Protein AF-A0A2E7C918-F1 (afdb_monomer_lite)

Secondary structure (DSSP, 8-state):
--------HHHHHHHHHHHHHHHHTT---HHHHHHHHHHHHHHHHHHHHHHHHHHHHHHHHHHTS---S--------HHHHTTS--HHHHHHTSPPS-TTTT--HHHHHHHHHHHHTT-HHHHHHHHHHHHT-SSHHHHHHHHHHH----S-HHHHHHHHHHHHTTGGGG-

pLDDT: mean 78.35, std 18.04, range [33.47, 94.69]

Structure (mmCIF, N/CA/C/O backbone):
data_AF-A0A2E7C918-F1
#
_entry.id   AF-A0A2E7C918-F1
#
loop_
_atom_site.group_PDB
_atom_site.id
_atom_site.type_symbol
_atom_site.label_atom_id
_atom_site.label_alt_id
_atom_site.label_comp_id
_atom_site.label_asym_id
_atom_site.label_entity_id
_atom_site.label_seq_id
_atom_site.pdbx_PDB_ins_code
_atom_site.Cartn_x
_atom_site.Cartn_y
_atom_site.Cartn_z
_atom_site.occupancy
_atom_site.B_iso_or_equiv
_atom_site.auth_seq_id
_atom_site.auth_comp_id
_atom_site.auth_asym_id
_atom_site.auth_atom_id
_atom_site.pdbx_PDB_model_num
ATOM 1 N N . MET A 1 1 ? 0.784 11.000 36.302 1.00 36.00 1 MET A N 1
ATOM 2 C CA . MET A 1 1 ? -0.510 10.579 35.732 1.00 36.00 1 MET A CA 1
ATOM 3 C C . MET A 1 1 ? -0.350 9.135 35.315 1.00 36.00 1 MET A C 1
ATOM 5 O O . MET A 1 1 ? 0.735 8.778 34.879 1.00 36.00 1 MET A O 1
ATOM 9 N N . ASP A 1 2 ? -1.361 8.337 35.625 1.00 42.47 2 ASP A N 1
ATOM 10 C CA . ASP A 1 2 ? -1.343 6.886 35.792 1.00 42.47 2 ASP A CA 1
ATOM 11 C C . ASP A 1 2 ? -0.588 6.064 34.744 1.00 42.47 2 ASP A C 1
ATOM 13 O O . ASP A 1 2 ? -0.836 6.172 33.550 1.00 42.47 2 ASP A O 1
ATOM 17 N N . GLY A 1 3 ? 0.269 5.188 35.277 1.00 42.97 3 GLY A N 1
ATOM 18 C CA . GLY A 1 3 ? 0.391 3.780 34.914 1.00 42.97 3 GLY A CA 1
ATOM 19 C C . GLY A 1 3 ? 0.343 3.440 33.435 1.00 42.97 3 GLY A C 1
ATOM 20 O O . GLY A 1 3 ? -0.736 3.267 32.875 1.00 42.97 3 GLY A O 1
ATOM 21 N N . ASP A 1 4 ? 1.533 3.199 32.895 1.00 51.78 4 ASP A N 1
ATOM 22 C CA . ASP A 1 4 ? 1.820 2.370 31.729 1.00 51.78 4 ASP A CA 1
ATOM 23 C C . ASP A 1 4 ? 1.178 0.975 31.904 1.00 51.78 4 ASP A C 1
ATOM 25 O O . ASP A 1 4 ? 1.796 -0.010 32.312 1.00 51.78 4 ASP A O 1
ATOM 29 N N . LYS A 1 5 ? -0.147 0.914 31.750 1.00 63.41 5 LYS A N 1
ATOM 30 C CA . LYS A 1 5 ? -0.918 -0.322 31.771 1.00 63.41 5 LYS A CA 1
ATOM 31 C C . LYS A 1 5 ? -0.727 -0.937 30.405 1.00 63.41 5 LYS A C 1
ATOM 33 O O . LYS A 1 5 ? -1.445 -0.601 29.470 1.00 63.41 5 LYS A O 1
ATOM 38 N N . HIS A 1 6 ? 0.233 -1.847 30.322 1.00 71.94 6 HIS A N 1
ATOM 39 C CA . HIS A 1 6 ? 0.400 -2.734 29.184 1.00 71.94 6 HIS A CA 1
ATOM 40 C C . HIS A 1 6 ? -0.951 -3.389 28.835 1.00 71.94 6 HIS A C 1
ATOM 42 O O . HIS A 1 6 ? -1.401 -4.320 29.506 1.00 71.94 6 HIS A O 1
ATOM 48 N N . ILE A 1 7 ? -1.621 -2.879 27.799 1.00 79.69 7 ILE A N 1
ATOM 49 C CA . ILE A 1 7 ? -2.862 -3.450 27.260 1.00 79.69 7 ILE A CA 1
ATOM 50 C C . ILE A 1 7 ? -2.491 -4.789 26.619 1.00 79.69 7 ILE A C 1
ATOM 52 O O . ILE A 1 7 ? -1.492 -4.865 25.902 1.00 79.69 7 ILE A O 1
ATOM 56 N N . SER A 1 8 ? -3.231 -5.866 26.888 1.00 88.44 8 SER A N 1
ATOM 57 C CA . SER A 1 8 ? -2.963 -7.155 26.239 1.00 88.44 8 SER A CA 1
ATOM 58 C C . SER A 1 8 ? -3.331 -7.105 24.748 1.00 88.44 8 SER A C 1
ATOM 60 O O . SER A 1 8 ? -4.118 -6.261 24.327 1.00 88.44 8 SER A O 1
ATOM 62 N N . LEU A 1 9 ? -2.775 -7.997 23.918 1.00 85.19 9 LEU A N 1
ATOM 63 C CA . LEU A 1 9 ? -3.139 -8.043 22.492 1.00 85.19 9 LEU A CA 1
ATOM 64 C C . LEU A 1 9 ? -4.641 -8.320 22.302 1.00 85.19 9 LEU A C 1
ATOM 66 O O . LEU A 1 9 ? -5.272 -7.715 21.441 1.00 85.19 9 LEU A O 1
ATOM 70 N N . THR A 1 10 ? -5.212 -9.186 23.142 1.00 89.50 10 THR A N 1
ATOM 71 C CA . THR A 1 10 ? -6.644 -9.502 23.145 1.00 89.50 10 THR A CA 1
ATOM 72 C C . THR A 1 10 ? -7.486 -8.268 23.449 1.00 89.50 10 THR A C 1
ATOM 74 O O . THR A 1 10 ? -8.384 -7.948 22.675 1.00 89.50 10 THR A O 1
ATOM 77 N N . ASP A 1 11 ? -7.148 -7.531 24.512 1.00 89.56 11 ASP A N 1
ATOM 78 C CA . ASP A 1 11 ? -7.879 -6.314 24.888 1.00 89.56 11 ASP A CA 1
ATOM 79 C C . ASP A 1 11 ? -7.754 -5.231 23.811 1.00 89.56 11 ASP A C 1
ATOM 81 O O . ASP A 1 11 ? -8.692 -4.479 23.559 1.00 89.56 11 ASP A O 1
ATOM 85 N N . LEU A 1 12 ? -6.589 -5.137 23.166 1.00 91.12 12 LEU A N 1
ATOM 86 C CA . LEU A 1 12 ? -6.349 -4.177 22.097 1.00 91.12 12 LEU A CA 1
ATOM 87 C C . LEU A 1 12 ? -7.236 -4.469 20.878 1.00 91.12 12 LEU A C 1
ATOM 89 O O . LEU A 1 12 ? -7.854 -3.556 20.331 1.00 91.12 12 LEU A O 1
ATOM 93 N N . ILE A 1 13 ? -7.328 -5.741 20.478 1.00 92.06 13 ILE A N 1
ATOM 94 C CA . ILE A 1 13 ? -8.196 -6.184 19.380 1.00 92.06 13 ILE A CA 1
ATOM 95 C C . ILE A 1 13 ? -9.668 -5.966 19.738 1.00 92.06 13 ILE A C 1
ATOM 97 O O . ILE A 1 13 ? -10.431 -5.490 18.901 1.00 92.06 13 ILE A O 1
ATOM 101 N N . GLU A 1 14 ? -10.071 -6.277 20.971 1.00 93.88 14 GLU A N 1
ATOM 102 C CA . GLU A 1 14 ? -11.447 -6.080 21.431 1.00 93.88 14 GLU A CA 1
ATOM 103 C C . GLU A 1 14 ? -11.845 -4.599 21.403 1.00 93.88 14 GLU A C 1
ATOM 105 O O . GLU A 1 14 ? -12.907 -4.253 20.887 1.00 93.88 14 GLU A O 1
ATOM 110 N N . ARG A 1 15 ? -10.965 -3.701 21.859 1.00 92.88 15 ARG A N 1
ATOM 111 C CA . ARG A 1 15 ? -11.204 -2.251 21.789 1.00 92.88 15 ARG A CA 1
ATOM 112 C C . ARG A 1 15 ? -11.291 -1.737 20.357 1.00 92.88 15 ARG A C 1
ATOM 114 O O . ARG A 1 15 ? -12.197 -0.966 20.054 1.00 92.88 15 ARG A O 1
ATOM 121 N N . LEU A 1 16 ? -10.390 -2.173 19.473 1.00 93.25 16 LEU A N 1
ATOM 122 C CA . LEU A 1 16 ? -10.452 -1.814 18.052 1.00 93.25 16 LEU A CA 1
ATOM 123 C C . LEU A 1 16 ? -11.747 -2.301 17.407 1.00 93.25 16 LEU A C 1
ATOM 125 O O . LEU A 1 16 ? -12.380 -1.548 16.674 1.00 93.25 16 LEU A O 1
ATOM 129 N N . ARG A 1 17 ? -12.164 -3.534 17.708 1.00 93.56 17 ARG A N 1
ATOM 130 C CA . ARG A 1 17 ? -13.416 -4.105 17.210 1.00 93.56 17 ARG A CA 1
ATOM 131 C C . ARG A 1 17 ? -14.626 -3.287 17.658 1.00 93.56 17 ARG A C 1
ATOM 133 O O . ARG A 1 17 ? -15.435 -2.919 16.815 1.00 93.56 17 ARG A O 1
ATOM 140 N N . ASN A 1 18 ? -14.714 -2.956 18.944 1.00 92.31 18 ASN A N 1
ATOM 141 C CA . ASN A 1 18 ? -15.808 -2.139 19.471 1.00 92.31 18 ASN A CA 1
ATOM 142 C C . ASN A 1 18 ? -15.842 -0.749 18.813 1.00 92.31 18 ASN A C 1
ATOM 144 O O . ASN A 1 18 ? -16.912 -0.252 18.472 1.00 92.31 18 ASN A O 1
ATOM 148 N N . GLY A 1 19 ? -14.671 -0.145 18.577 1.00 91.06 19 GLY A N 1
ATOM 149 C CA . GLY A 1 19 ? -14.568 1.108 17.832 1.00 91.06 19 GLY A CA 1
ATOM 150 C C . GLY A 1 19 ? -15.066 0.981 16.388 1.00 91.06 19 GLY A C 1
ATOM 151 O O . GLY A 1 19 ? -15.810 1.835 15.916 1.00 91.06 19 GLY A O 1
ATOM 152 N N . VAL A 1 20 ? -14.720 -0.107 15.691 1.00 92.62 20 VAL A N 1
ATOM 153 C CA . VAL A 1 20 ? -15.218 -0.383 14.331 1.00 92.62 20 VAL A CA 1
ATOM 154 C C . VAL A 1 20 ? -16.741 -0.518 14.315 1.00 92.62 20 VAL A C 1
ATOM 156 O O . VAL A 1 20 ? -17.385 0.032 13.423 1.00 92.62 20 VAL A O 1
ATOM 159 N N . ASP A 1 21 ? -17.328 -1.192 15.304 1.00 93.06 21 ASP A N 1
ATOM 160 C CA . ASP A 1 21 ? -18.783 -1.322 15.419 1.00 93.06 21 ASP A CA 1
ATOM 161 C C . ASP A 1 21 ? -19.459 0.053 15.597 1.00 93.06 21 ASP A C 1
ATOM 163 O O . ASP A 1 21 ? -20.445 0.335 14.913 1.00 93.06 21 ASP A O 1
ATOM 167 N N . ALA A 1 22 ? -18.882 0.944 16.413 1.00 88.94 22 ALA A N 1
ATOM 168 C CA . ALA A 1 22 ? -19.367 2.319 16.594 1.00 88.94 22 ALA A CA 1
ATOM 169 C C . ALA A 1 22 ? -19.224 3.190 15.329 1.00 88.94 22 ALA A C 1
ATOM 171 O O . ALA A 1 22 ? -20.075 4.031 15.027 1.00 88.94 22 ALA A O 1
ATOM 172 N N . VAL A 1 23 ? -18.156 2.991 14.549 1.00 89.56 23 VAL A N 1
ATOM 173 C CA . VAL A 1 23 ? -17.986 3.660 13.248 1.00 89.56 23 VAL A CA 1
ATOM 174 C C . VAL A 1 23 ? -19.060 3.190 12.268 1.00 89.56 23 VAL A C 1
ATOM 176 O O . VAL A 1 23 ? -19.675 4.010 11.586 1.00 89.56 23 VAL A O 1
ATOM 179 N N . ASN A 1 24 ? -19.339 1.887 12.235 1.00 90.06 24 ASN A N 1
ATOM 180 C CA . ASN A 1 24 ? -20.360 1.308 11.363 1.00 90.06 24 ASN A CA 1
ATOM 181 C C . ASN A 1 24 ? -21.783 1.747 11.742 1.00 90.06 24 ASN A C 1
ATOM 183 O O . ASN A 1 24 ? -22.624 1.891 10.854 1.00 90.06 24 ASN A O 1
ATOM 187 N N . SER A 1 25 ? -22.059 2.004 13.026 1.00 91.44 25 SER A N 1
ATOM 188 C CA . SER A 1 25 ? -23.335 2.581 13.471 1.00 91.44 25 SER A CA 1
ATOM 189 C C . SER A 1 25 ? -23.431 4.101 13.270 1.00 91.44 25 SER A C 1
ATOM 191 O O . SER A 1 25 ? -24.490 4.673 13.511 1.00 91.44 25 SER A O 1
ATOM 193 N N . SER A 1 26 ? -22.378 4.761 12.760 1.00 85.19 26 SER A N 1
ATOM 194 C CA . SER A 1 26 ? -22.262 6.230 12.665 1.00 85.19 26 SER A CA 1
ATOM 195 C C . SER A 1 26 ? -22.367 6.951 14.018 1.00 85.19 26 SER A C 1
ATOM 197 O O . SER A 1 26 ? -22.728 8.126 14.073 1.00 85.19 26 SER A O 1
ATOM 199 N N . GLU A 1 27 ? -22.043 6.255 15.109 1.00 87.56 27 GLU A N 1
ATOM 200 C CA . GLU A 1 27 ? -22.090 6.779 16.480 1.00 87.56 27 GLU A CA 1
ATOM 201 C C . GLU A 1 27 ? -20.704 7.188 16.998 1.00 87.56 27 GLU A C 1
ATOM 203 O O . GLU A 1 27 ? -20.611 7.830 18.042 1.00 87.56 27 GLU A O 1
ATOM 208 N N . ALA A 1 28 ? -19.635 6.867 16.261 1.00 87.94 28 ALA A N 1
ATOM 209 C CA . ALA A 1 28 ? -18.268 7.188 16.656 1.00 87.94 28 ALA A CA 1
ATOM 210 C C . ALA A 1 28 ? -18.003 8.703 16.703 1.00 87.94 28 ALA A C 1
ATOM 212 O O . ALA A 1 28 ? -18.097 9.425 15.704 1.00 87.94 28 ALA A O 1
ATOM 213 N N . SER A 1 29 ? -17.597 9.173 17.877 1.00 91.88 29 SER A N 1
ATOM 214 C CA . SER A 1 29 ? -17.108 10.526 18.119 1.00 91.88 29 SER A CA 1
ATOM 215 C C . SER A 1 29 ? -15.700 10.747 17.551 1.00 91.88 29 SER A C 1
ATOM 217 O O . SER A 1 29 ? -14.954 9.818 17.229 1.00 91.88 29 SER A O 1
ATOM 219 N N . LYS A 1 30 ? -15.295 12.018 17.446 1.00 88.75 30 LYS A N 1
ATOM 220 C CA . LYS A 1 30 ? -13.948 12.394 16.992 1.00 88.75 30 LYS A CA 1
ATOM 221 C C . LYS A 1 30 ? -12.868 11.878 17.948 1.00 88.75 30 LYS A C 1
ATOM 223 O O . LYS A 1 30 ? -11.784 11.494 17.512 1.00 88.75 30 LYS A O 1
ATOM 228 N N . GLU A 1 31 ? -13.166 11.891 19.239 1.00 88.88 31 GLU A N 1
ATOM 229 C CA . GLU A 1 31 ? -12.303 11.391 20.300 1.00 88.88 31 GLU A CA 1
ATOM 230 C C . GLU A 1 31 ? -12.114 9.874 20.172 1.00 88.88 31 GLU A C 1
ATOM 232 O O . GLU A 1 31 ? -10.974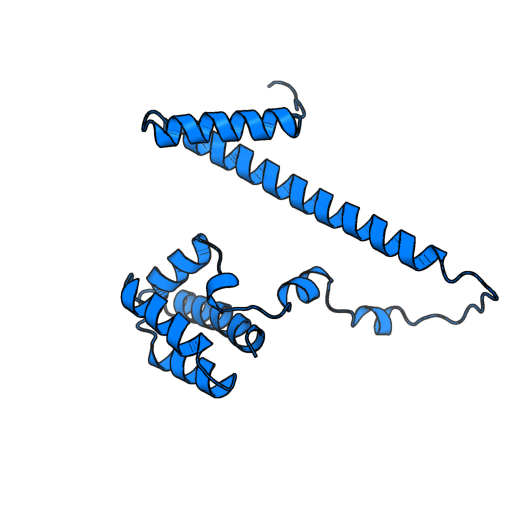 9.410 20.177 1.00 88.88 31 GLU A O 1
ATOM 237 N N . GLU A 1 32 ? -13.194 9.121 19.939 1.00 87.19 32 GLU A N 1
ATOM 238 C CA . GLU A 1 32 ? -13.137 7.669 19.710 1.00 87.19 32 GLU A CA 1
ATOM 239 C C . GLU A 1 32 ? -12.354 7.317 18.439 1.00 87.19 32 GLU A C 1
ATOM 241 O O . GLU A 1 32 ? -11.518 6.417 18.462 1.00 87.19 32 GLU A O 1
ATOM 246 N N . LEU A 1 33 ? -12.530 8.071 17.348 1.00 88.88 33 LEU A N 1
ATOM 247 C CA . LEU A 1 33 ? -11.728 7.895 16.130 1.00 88.88 33 LEU A CA 1
ATOM 248 C C . LEU A 1 33 ? -10.231 8.136 16.380 1.00 88.88 33 LEU A C 1
ATOM 250 O O . LEU A 1 33 ? -9.381 7.411 15.859 1.00 88.88 33 LEU A O 1
ATOM 254 N N . SER A 1 34 ? -9.890 9.143 17.188 1.00 88.69 34 SER A N 1
ATOM 255 C CA . SER A 1 34 ? -8.499 9.410 17.561 1.00 88.69 34 SER A CA 1
ATOM 256 C C . SER A 1 34 ? -7.920 8.298 18.437 1.00 88.69 34 SER A C 1
ATOM 258 O O . SER A 1 34 ? -6.752 7.945 18.275 1.00 88.69 34 SER A O 1
ATOM 260 N N . GLU A 1 35 ? -8.712 7.733 19.349 1.00 89.56 35 GLU A N 1
ATOM 261 C CA . GLU A 1 35 ? -8.302 6.592 20.170 1.00 89.56 35 GLU A CA 1
ATOM 262 C C . GLU A 1 35 ? -8.096 5.336 19.311 1.00 89.56 35 GLU A C 1
ATOM 264 O O . GLU A 1 35 ? -7.075 4.662 19.444 1.00 89.56 35 GLU A O 1
ATOM 269 N N . MET A 1 36 ? -8.986 5.071 18.350 1.00 91.44 36 MET A N 1
ATOM 270 C CA . MET A 1 36 ? -8.827 3.975 17.388 1.00 91.44 36 MET A CA 1
ATOM 271 C C . MET A 1 36 ? -7.538 4.097 16.572 1.00 91.44 36 MET A C 1
ATOM 273 O O . MET A 1 36 ? -6.861 3.093 16.349 1.00 91.44 36 MET A O 1
ATOM 277 N N . LEU A 1 37 ? -7.153 5.311 16.162 1.00 88.50 37 LEU A N 1
ATOM 278 C CA . LEU A 1 37 ? -5.877 5.532 15.477 1.00 88.50 37 LEU A CA 1
ATOM 279 C C . LEU A 1 37 ? -4.683 5.159 16.366 1.00 88.50 37 LEU A C 1
ATOM 281 O O . LEU A 1 37 ? -3.770 4.479 15.896 1.00 88.50 37 LEU A O 1
ATOM 285 N N . ILE A 1 38 ? -4.702 5.537 17.647 1.00 90.50 38 ILE A N 1
ATOM 286 C CA . ILE A 1 38 ? -3.642 5.181 18.603 1.00 90.50 38 ILE A CA 1
ATOM 287 C C . ILE A 1 38 ? -3.575 3.658 18.779 1.00 90.50 38 ILE A C 1
ATOM 289 O O . ILE A 1 38 ? -2.502 3.072 18.641 1.00 90.50 38 ILE A O 1
ATOM 293 N N . LEU A 1 39 ? -4.718 3.003 19.003 1.00 91.75 39 LEU A N 1
ATOM 294 C CA . LEU A 1 39 ? -4.790 1.547 19.164 1.00 91.75 39 LEU A CA 1
ATOM 295 C C . LEU A 1 39 ? -4.332 0.797 17.904 1.00 91.75 39 LEU A C 1
ATOM 297 O O . LEU A 1 39 ? -3.655 -0.224 18.004 1.00 91.75 39 LEU A O 1
ATOM 301 N N . SER A 1 40 ? -4.663 1.305 16.715 1.00 91.69 40 SER A N 1
ATOM 302 C CA . SER A 1 40 ? -4.248 0.702 15.443 1.00 91.69 40 SER A CA 1
ATOM 303 C C . SER A 1 40 ? -2.736 0.788 15.227 1.00 91.69 40 SER A C 1
ATOM 305 O O . SER A 1 40 ? -2.125 -0.169 14.749 1.00 91.69 40 SER A O 1
ATOM 307 N N . ARG A 1 41 ? -2.116 1.905 15.635 1.00 90.69 41 ARG A N 1
ATOM 308 C CA . ARG A 1 41 ? -0.663 2.077 15.587 1.00 90.69 41 ARG A CA 1
ATOM 309 C C . ARG A 1 41 ? 0.028 1.104 16.537 1.00 90.69 41 ARG A C 1
ATOM 311 O O . ARG A 1 41 ? 0.951 0.415 16.119 1.00 90.69 41 ARG A O 1
ATOM 318 N N . GLU A 1 42 ? -0.471 0.990 17.762 1.00 89.88 42 GLU A N 1
ATOM 319 C CA . GLU A 1 42 ? 0.050 0.042 18.751 1.00 89.88 42 GLU A CA 1
ATOM 320 C C . GLU A 1 42 ? -0.059 -1.414 18.249 1.00 89.88 42 GLU A C 1
ATOM 322 O O . GLU A 1 42 ? 0.886 -2.194 18.377 1.00 89.88 42 GLU A O 1
ATOM 327 N N . LEU A 1 43 ? -1.176 -1.791 17.609 1.00 90.50 43 LEU A N 1
ATOM 328 C CA . LEU A 1 43 ? -1.319 -3.114 16.985 1.00 90.50 43 LEU A CA 1
ATOM 329 C C . LEU A 1 43 ? -0.258 -3.353 15.908 1.00 90.50 43 LEU A C 1
ATOM 331 O O . LEU A 1 43 ? 0.361 -4.417 15.865 1.00 90.50 43 LEU A O 1
ATOM 335 N N . HIS A 1 44 ? -0.066 -2.365 15.034 1.00 89.88 44 HIS A N 1
ATOM 336 C CA . HIS A 1 44 ? 0.896 -2.436 13.944 1.00 89.88 44 HIS A CA 1
ATOM 337 C C . HIS A 1 44 ? 2.328 -2.615 14.465 1.00 89.88 44 HIS A C 1
ATOM 339 O O . HIS A 1 44 ? 3.041 -3.500 13.992 1.00 89.88 44 HIS A O 1
ATOM 345 N N . GLU A 1 45 ? 2.729 -1.840 15.474 1.00 88.25 45 GLU A N 1
ATOM 346 C CA . GLU A 1 45 ? 4.051 -1.941 16.101 1.00 88.25 45 GLU A CA 1
ATOM 347 C C . GLU A 1 45 ? 4.280 -3.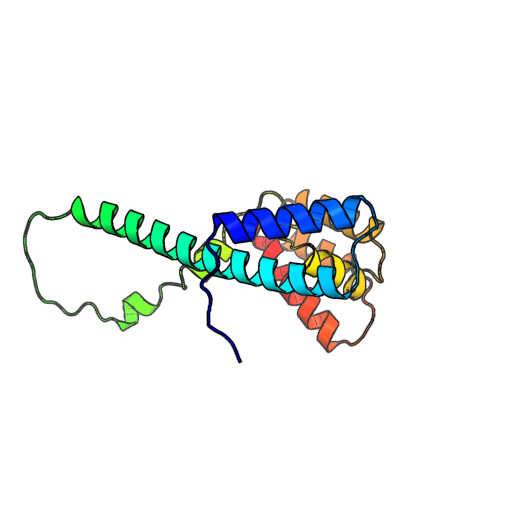330 16.712 1.00 88.25 45 GLU A C 1
ATOM 349 O O . GLU A 1 45 ? 5.313 -3.962 16.478 1.00 88.25 45 GLU A O 1
ATOM 354 N N . ARG A 1 46 ? 3.280 -3.878 17.411 1.00 89.12 46 ARG A N 1
ATOM 355 C CA . ARG A 1 46 ? 3.371 -5.232 17.977 1.00 89.12 46 ARG A CA 1
ATOM 356 C C . ARG A 1 46 ? 3.460 -6.312 16.911 1.00 89.12 46 ARG A C 1
ATOM 358 O O . ARG A 1 46 ? 4.228 -7.258 17.074 1.00 89.12 46 ARG A O 1
ATOM 365 N N . PHE A 1 47 ? 2.714 -6.187 15.816 1.00 84.19 47 PHE A N 1
ATOM 366 C CA . PHE A 1 47 ? 2.843 -7.109 14.691 1.00 84.19 47 PHE A CA 1
ATOM 367 C C . PHE A 1 47 ? 4.198 -7.004 14.004 1.00 84.19 47 PHE A C 1
ATOM 369 O O . PHE A 1 47 ? 4.734 -8.039 13.617 1.00 84.19 47 PHE A O 1
ATOM 376 N N . ALA A 1 48 ? 4.787 -5.814 13.894 1.00 81.31 48 ALA A N 1
ATOM 377 C CA . ALA A 1 48 ? 6.143 -5.668 13.376 1.00 81.31 48 ALA A CA 1
ATOM 378 C C . ALA A 1 48 ? 7.158 -6.434 14.245 1.00 81.31 48 ALA A C 1
ATOM 380 O O . ALA A 1 48 ? 7.945 -7.221 13.721 1.00 81.31 48 ALA A O 1
ATOM 381 N N . VAL A 1 49 ? 7.072 -6.299 15.574 1.00 83.44 49 VAL A N 1
ATOM 382 C CA . VAL A 1 49 ? 7.934 -7.041 16.513 1.00 83.44 49 VAL A CA 1
ATOM 383 C C . VAL A 1 49 ? 7.695 -8.550 16.434 1.00 83.44 49 VAL A C 1
ATOM 385 O O . VAL A 1 49 ? 8.649 -9.321 16.411 1.00 83.44 49 VAL A O 1
ATOM 388 N N . LEU A 1 50 ? 6.438 -9.000 16.389 1.00 79.69 50 LEU A N 1
ATOM 389 C CA . LEU A 1 50 ? 6.122 -10.429 16.296 1.00 79.69 50 LEU A CA 1
ATOM 390 C C . LEU A 1 50 ? 6.581 -11.038 14.970 1.00 79.69 50 LEU A C 1
ATOM 392 O O . LEU A 1 50 ? 7.079 -12.158 14.972 1.00 79.69 50 LEU A O 1
ATOM 396 N N . ARG A 1 51 ? 6.462 -10.303 13.858 1.00 71.69 51 ARG A N 1
ATOM 397 C CA . ARG A 1 51 ? 7.003 -10.720 12.556 1.00 71.69 51 ARG A CA 1
ATOM 398 C C . ARG A 1 51 ? 8.516 -10.888 12.615 1.00 71.69 51 ARG A C 1
ATOM 400 O O . ARG A 1 51 ? 9.016 -11.899 12.140 1.00 71.69 51 ARG A O 1
ATOM 407 N N . PHE A 1 52 ? 9.219 -9.940 13.233 1.00 77.12 52 PHE A N 1
ATOM 408 C CA . PHE A 1 52 ? 10.663 -10.036 13.433 1.00 77.12 52 PHE A CA 1
ATOM 409 C C . PHE A 1 52 ? 11.041 -11.253 14.293 1.00 77.12 52 PHE A C 1
ATOM 411 O O . PHE A 1 52 ? 11.881 -12.048 13.894 1.00 77.12 52 PHE A O 1
ATOM 418 N N . LYS A 1 53 ? 10.354 -11.473 15.420 1.00 75.31 53 LYS A N 1
ATOM 419 C CA . LYS A 1 53 ? 10.618 -12.621 16.305 1.00 75.31 53 LYS A CA 1
ATOM 420 C C . LYS A 1 53 ? 10.317 -13.974 15.666 1.00 75.31 53 LYS A C 1
ATOM 422 O O . LYS A 1 53 ? 11.065 -14.921 15.867 1.00 75.31 53 LYS A O 1
ATOM 427 N N . ALA A 1 54 ? 9.211 -14.081 14.930 1.00 71.12 54 ALA A N 1
ATOM 428 C CA . ALA A 1 54 ? 8.874 -15.304 14.205 1.00 71.12 54 ALA A CA 1
ATOM 429 C C . ALA A 1 54 ? 9.942 -15.633 13.154 1.00 71.12 54 ALA A C 1
ATOM 431 O O . ALA A 1 54 ? 10.247 -16.800 12.940 1.00 71.12 54 ALA A O 1
ATOM 432 N N . PHE A 1 55 ? 10.534 -14.602 12.549 1.00 64.31 55 PHE A N 1
ATOM 433 C CA . PHE A 1 55 ? 11.636 -14.754 11.615 1.00 64.31 55 PHE A CA 1
ATOM 434 C C . PHE A 1 55 ? 12.941 -15.199 12.300 1.00 64.31 55 PHE A C 1
ATOM 436 O O . PHE A 1 55 ? 13.549 -16.162 11.843 1.00 64.31 55 PHE A O 1
ATOM 443 N N . GLU A 1 56 ? 13.339 -14.570 13.415 1.00 75.69 56 GLU A N 1
ATOM 444 C CA . GLU A 1 56 ? 14.508 -15.014 14.202 1.00 75.69 56 GLU A CA 1
ATOM 445 C C . GLU A 1 56 ? 14.385 -16.478 14.647 1.00 75.69 56 GLU A C 1
ATOM 447 O O . GLU A 1 56 ? 15.368 -17.212 14.651 1.00 75.69 56 GLU A O 1
ATOM 452 N N . ALA A 1 57 ? 13.173 -16.917 14.999 1.00 71.25 57 ALA A N 1
ATOM 453 C CA . ALA A 1 57 ? 12.923 -18.309 15.352 1.00 71.25 57 ALA A CA 1
ATOM 454 C C . ALA A 1 57 ? 13.111 -19.252 14.149 1.00 71.25 57 ALA A C 1
ATOM 456 O O . ALA A 1 57 ? 13.750 -20.288 14.295 1.00 71.25 57 ALA A O 1
ATOM 457 N N . SER A 1 58 ? 12.623 -18.883 12.957 1.00 62.72 58 SER A N 1
ATOM 458 C CA . SER A 1 58 ? 12.802 -19.704 11.750 1.00 62.72 58 SER A CA 1
ATOM 459 C C . SER A 1 58 ? 14.255 -19.779 11.268 1.00 62.72 58 SER A C 1
ATOM 461 O O . SER A 1 58 ? 14.679 -20.829 10.803 1.00 62.72 58 SER A O 1
ATOM 463 N N . THR A 1 59 ? 15.044 -18.711 11.419 1.00 57.91 59 THR A N 1
ATOM 464 C CA . THR A 1 59 ? 16.467 -18.733 11.039 1.00 57.91 59 THR A CA 1
ATOM 465 C C . THR A 1 59 ? 17.343 -19.443 12.066 1.00 57.91 59 THR A C 1
ATOM 467 O O . THR A 1 59 ? 18.361 -20.023 11.700 1.00 57.91 59 THR A O 1
ATOM 470 N N . GLN A 1 60 ? 16.955 -19.442 13.346 1.00 54.06 60 GLN A N 1
ATOM 471 C CA . GLN A 1 60 ? 17.597 -20.286 14.357 1.00 54.06 60 GLN A CA 1
ATOM 472 C C . GLN A 1 60 ? 17.314 -21.774 14.134 1.00 54.06 60 GLN A C 1
ATOM 474 O O . GLN A 1 60 ? 18.193 -22.582 14.404 1.00 54.06 60 GLN A O 1
ATOM 479 N N . GLU A 1 61 ? 16.138 -22.152 13.626 1.00 49.72 61 GLU A N 1
ATOM 480 C CA . GLU A 1 61 ? 15.840 -23.549 13.274 1.00 49.72 61 GLU A CA 1
ATOM 481 C C . GLU A 1 61 ? 16.679 -24.039 12.074 1.00 49.72 61 GLU A C 1
ATOM 483 O O . GL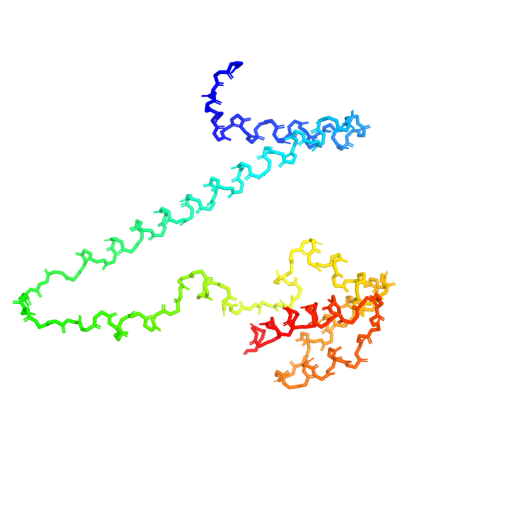U A 1 61 ? 17.128 -25.182 12.085 1.00 49.72 61 GLU A O 1
ATOM 488 N N . GLU A 1 62 ? 16.985 -23.174 11.099 1.00 45.75 62 GLU A N 1
ATOM 489 C CA . GLU A 1 62 ? 17.845 -23.501 9.943 1.00 45.75 62 GLU A CA 1
ATOM 490 C C . GLU A 1 62 ? 19.346 -23.591 10.288 1.00 45.75 62 GLU A C 1
ATOM 492 O O . GLU A 1 62 ? 20.080 -24.330 9.637 1.00 45.75 62 GLU A O 1
ATOM 497 N N . GLN A 1 63 ? 19.823 -22.897 11.329 1.00 46.00 63 GLN A N 1
ATOM 498 C CA . GLN A 1 63 ? 21.234 -22.956 11.756 1.00 46.00 63 GLN A CA 1
ATOM 499 C C . GLN A 1 63 ? 21.582 -24.190 12.606 1.00 46.00 63 GLN A C 1
ATOM 501 O O . GLN A 1 63 ? 22.759 -24.451 12.835 1.00 46.00 63 GLN A O 1
ATOM 506 N N . VAL A 1 64 ? 20.593 -24.957 13.078 1.00 45.28 64 VAL A N 1
ATOM 507 C CA . VAL A 1 64 ? 20.827 -26.133 13.943 1.00 45.28 64 VAL A CA 1
ATOM 508 C C . VAL A 1 64 ? 20.957 -27.438 13.136 1.00 45.28 64 VAL A C 1
ATOM 510 O O . VAL A 1 64 ? 21.375 -28.454 13.688 1.00 45.28 64 VAL A O 1
ATOM 513 N N . GLU A 1 65 ? 20.663 -27.438 11.829 1.00 42.59 65 GLU A N 1
ATOM 514 C CA . GLU A 1 65 ? 20.817 -28.632 10.973 1.00 42.59 65 GLU A CA 1
ATOM 515 C C . GLU A 1 65 ? 22.204 -28.776 10.312 1.00 42.59 65 GLU A C 1
ATOM 517 O O . GLU A 1 65 ? 22.497 -29.832 9.752 1.00 42.59 65 GLU A O 1
ATOM 522 N N . GLU A 1 66 ? 23.101 -27.793 10.447 1.00 42.06 66 GLU A N 1
ATOM 523 C CA . GLU A 1 66 ? 24.487 -27.869 9.955 1.00 42.06 66 GLU A CA 1
ATOM 524 C C . GLU A 1 66 ? 25.514 -27.661 11.082 1.00 42.06 66 GLU A C 1
ATOM 526 O O . GLU A 1 66 ? 26.298 -26.716 11.081 1.00 42.06 66 GLU A O 1
ATOM 531 N N . GLU A 1 67 ? 25.557 -28.578 12.048 1.00 37.66 67 GLU A N 1
ATOM 532 C CA . GLU A 1 67 ? 26.741 -28.754 12.896 1.00 37.66 67 GLU A CA 1
ATOM 533 C C . GLU A 1 67 ? 27.296 -30.172 12.727 1.00 37.66 67 GLU A C 1
ATOM 535 O O . GLU A 1 67 ? 27.042 -31.064 13.534 1.00 37.66 67 GLU A O 1
ATOM 540 N N . ASP A 1 68 ? 28.102 -30.367 11.681 1.00 34.81 68 ASP A N 1
ATOM 541 C CA . ASP A 1 68 ? 29.214 -31.310 11.759 1.00 34.81 68 ASP A CA 1
ATOM 542 C C . ASP A 1 68 ? 30.488 -30.692 11.155 1.00 34.81 68 ASP A C 1
ATOM 544 O O . ASP A 1 68 ? 30.548 -30.279 10.000 1.00 34.81 68 ASP A O 1
ATOM 548 N N . GLU A 1 69 ? 31.504 -30.664 12.013 1.00 37.44 69 GLU A N 1
ATOM 549 C CA . GLU A 1 69 ? 32.935 -30.461 11.780 1.00 37.44 69 GLU A CA 1
ATOM 550 C C . GLU A 1 69 ? 33.508 -29.090 11.349 1.00 37.44 69 GLU A C 1
ATOM 552 O O . GLU A 1 69 ? 33.684 -28.740 10.185 1.00 37.44 69 GLU A O 1
ATOM 557 N N . SER A 1 70 ? 34.135 -28.492 12.370 1.00 33.47 70 SER A N 1
ATOM 558 C CA . SER A 1 70 ? 35.447 -27.827 12.354 1.00 33.47 70 SER A CA 1
ATOM 559 C C . SER A 1 70 ? 35.478 -26.318 12.091 1.00 33.47 70 SER A C 1
ATOM 561 O O . SER A 1 70 ? 35.569 -25.808 10.980 1.00 33.47 70 SER A O 1
ATOM 563 N N . VAL A 1 71 ? 35.539 -25.603 13.213 1.00 41.91 71 VAL A N 1
ATOM 564 C CA . VAL A 1 71 ? 35.985 -24.217 13.336 1.00 41.91 71 VAL A CA 1
ATOM 565 C C . VAL A 1 71 ? 37.385 -24.072 12.727 1.00 41.91 71 VAL A C 1
ATOM 567 O O . VAL A 1 71 ? 38.359 -24.610 13.256 1.00 41.91 71 VAL A O 1
ATOM 570 N N . ASN A 1 72 ? 37.500 -23.298 11.648 1.00 40.25 7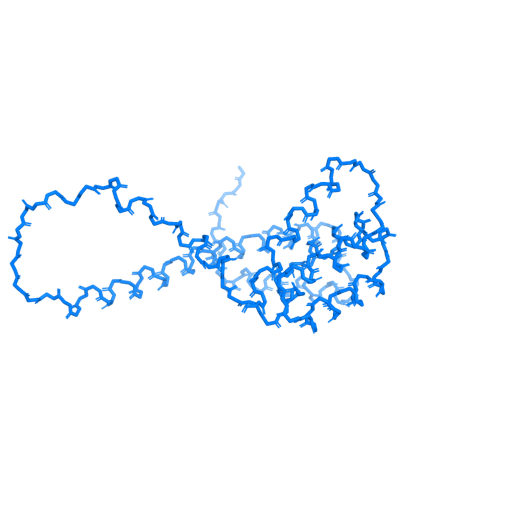2 ASN A N 1
ATOM 571 C CA . ASN A 1 72 ? 38.741 -22.613 11.311 1.00 40.25 72 ASN A CA 1
ATOM 572 C C . ASN A 1 72 ? 38.474 -21.110 11.324 1.00 40.25 72 ASN A C 1
ATOM 574 O O . ASN A 1 72 ? 37.714 -20.581 10.517 1.00 40.25 72 ASN A O 1
ATOM 578 N N . GLU A 1 73 ? 39.094 -20.446 12.294 1.00 49.62 73 GLU A N 1
ATOM 579 C CA . GLU A 1 73 ? 39.152 -18.999 12.441 1.00 49.62 73 GLU A CA 1
ATOM 580 C C . GLU A 1 73 ? 39.893 -18.384 11.242 1.00 49.62 73 GLU A C 1
ATOM 582 O O . GLU A 1 73 ? 41.076 -18.058 11.314 1.00 49.62 73 GLU A O 1
ATOM 587 N N . SER A 1 74 ? 39.210 -18.193 10.119 1.00 48.25 74 SER A N 1
ATOM 588 C CA . SER A 1 74 ? 39.607 -17.169 9.158 1.00 48.25 74 SER A CA 1
ATOM 589 C C . SER A 1 74 ? 38.507 -16.132 9.127 1.00 48.25 74 SER A C 1
ATOM 591 O O . SER A 1 74 ? 37.399 -16.428 8.690 1.00 48.25 74 SER A O 1
ATOM 593 N N . GLN A 1 75 ? 38.835 -14.951 9.653 1.00 50.97 75 GLN A N 1
ATOM 594 C CA . GLN A 1 75 ? 38.113 -13.694 9.482 1.00 50.97 75 GLN A CA 1
ATOM 595 C C . GLN A 1 75 ? 37.244 -13.716 8.223 1.00 50.97 75 GLN A C 1
ATOM 597 O O . GLN A 1 75 ? 37.745 -13.560 7.113 1.00 50.97 75 GLN A O 1
ATOM 602 N N . ILE A 1 76 ? 35.942 -13.920 8.408 1.00 44.47 76 ILE A N 1
ATOM 603 C CA . ILE A 1 76 ? 34.971 -13.460 7.429 1.00 44.47 76 ILE A CA 1
ATOM 604 C C . ILE A 1 76 ? 35.082 -11.942 7.521 1.00 44.47 76 ILE A C 1
ATOM 606 O O . ILE A 1 76 ? 34.802 -11.368 8.579 1.00 44.47 76 ILE A O 1
ATOM 610 N N . ASP A 1 77 ? 35.598 -11.307 6.470 1.00 45.50 77 ASP A N 1
ATOM 611 C CA . ASP A 1 77 ? 35.590 -9.856 6.351 1.00 45.50 77 ASP A CA 1
ATOM 612 C C . ASP A 1 77 ? 34.129 -9.412 6.462 1.00 45.50 77 ASP A C 1
ATOM 614 O O . ASP A 1 77 ? 33.345 -9.533 5.525 1.00 45.50 77 ASP A O 1
ATOM 618 N N . LEU A 1 78 ? 33.750 -8.917 7.646 1.00 51.72 78 LEU A N 1
ATOM 619 C CA . LEU A 1 78 ? 32.412 -8.398 7.945 1.00 51.72 78 LEU A CA 1
ATOM 620 C C . LEU A 1 78 ? 31.964 -7.365 6.901 1.00 51.72 78 LEU A C 1
ATOM 622 O O . LEU A 1 78 ? 30.774 -7.168 6.722 1.00 51.72 78 LEU A O 1
ATOM 626 N N . ILE A 1 79 ? 32.901 -6.728 6.196 1.00 51.03 79 ILE A N 1
ATOM 627 C CA . ILE A 1 79 ? 32.626 -5.755 5.138 1.00 51.03 79 ILE A CA 1
ATOM 628 C C . ILE A 1 79 ? 32.028 -6.414 3.880 1.00 51.03 79 ILE A C 1
ATOM 630 O O . ILE A 1 79 ? 31.134 -5.812 3.294 1.00 51.03 79 ILE A O 1
ATOM 634 N N . ASP A 1 80 ? 32.418 -7.643 3.520 1.00 45.56 80 ASP A N 1
ATOM 635 C CA . ASP A 1 80 ? 31.843 -8.365 2.366 1.00 45.56 80 ASP A CA 1
ATOM 636 C C . ASP A 1 80 ? 30.481 -9.009 2.700 1.00 45.56 80 ASP A C 1
ATOM 638 O O . ASP A 1 80 ? 29.654 -9.202 1.814 1.00 45.56 80 ASP A O 1
ATOM 642 N N . ALA A 1 81 ? 30.194 -9.274 3.983 1.00 45.59 81 ALA A N 1
ATOM 643 C CA . ALA A 1 81 ? 28.873 -9.726 4.446 1.00 45.59 81 ALA A CA 1
ATOM 644 C C . ALA A 1 81 ? 27.868 -8.571 4.664 1.00 45.59 81 ALA A C 1
ATOM 646 O O . ALA A 1 81 ? 26.666 -8.798 4.749 1.00 45.59 81 ALA A O 1
ATOM 647 N N . ILE A 1 82 ? 28.338 -7.319 4.750 1.00 49.41 82 ILE A N 1
ATOM 648 C CA . ILE A 1 82 ? 27.483 -6.123 4.893 1.00 49.41 82 ILE A CA 1
ATOM 649 C C . ILE A 1 82 ? 26.921 -5.649 3.536 1.00 49.41 82 ILE A C 1
ATOM 651 O O . ILE A 1 82 ? 26.044 -4.786 3.507 1.00 49.41 82 ILE A O 1
ATOM 655 N N . GLU A 1 83 ? 27.330 -6.245 2.409 1.00 46.16 83 GLU A N 1
ATOM 656 C CA . GLU A 1 83 ? 26.628 -6.060 1.124 1.00 46.16 83 GLU A CA 1
ATOM 657 C C . GLU A 1 83 ? 25.319 -6.885 1.040 1.00 46.16 83 GLU A C 1
ATOM 659 O O . GLU A 1 83 ? 24.682 -6.977 -0.010 1.00 46.16 83 GLU A O 1
ATOM 664 N N . GLU A 1 84 ? 24.858 -7.460 2.155 1.00 50.97 84 GLU A N 1
ATOM 665 C CA . GLU A 1 84 ? 23.499 -7.973 2.299 1.00 50.97 84 GLU A CA 1
ATOM 666 C C . GLU A 1 84 ? 22.518 -6.813 2.522 1.00 50.97 84 GLU A C 1
ATOM 668 O O . GLU A 1 84 ? 22.380 -6.258 3.614 1.00 50.97 84 GLU A O 1
ATOM 673 N N . VAL A 1 85 ? 21.821 -6.443 1.444 1.00 50.06 85 VAL A N 1
ATOM 674 C CA . VAL A 1 85 ? 20.586 -5.639 1.454 1.00 50.06 85 VAL A CA 1
ATOM 675 C C . VAL A 1 85 ? 19.744 -6.027 2.674 1.00 50.06 85 VAL A C 1
ATOM 677 O O . VAL A 1 85 ? 19.478 -7.211 2.889 1.00 50.06 85 VAL A O 1
ATOM 680 N N . SER A 1 86 ? 19.317 -5.051 3.478 1.00 56.81 86 SER A N 1
ATOM 681 C CA . SER A 1 86 ? 18.568 -5.314 4.707 1.00 56.81 86 SER A CA 1
ATOM 682 C C . SER A 1 86 ? 17.365 -6.209 4.409 1.00 56.81 86 SER A C 1
ATOM 684 O O . SER A 1 86 ? 16.671 -6.022 3.412 1.00 56.81 86 SER A O 1
ATOM 686 N N . LEU A 1 87 ? 17.046 -7.161 5.285 1.00 44.38 87 LEU A N 1
ATOM 687 C CA . LEU A 1 87 ? 15.903 -8.060 5.089 1.00 44.38 87 LEU A CA 1
ATOM 688 C C . LEU A 1 87 ? 14.565 -7.336 4.845 1.00 44.38 87 LEU A C 1
ATOM 690 O O . LEU A 1 87 ? 13.680 -7.855 4.161 1.00 44.38 87 LEU A O 1
ATOM 694 N N . ALA A 1 88 ? 14.422 -6.118 5.372 1.00 51.59 88 ALA A N 1
ATOM 695 C CA . ALA A 1 88 ? 13.295 -5.243 5.067 1.00 51.59 88 ALA A CA 1
ATOM 696 C C . ALA A 1 88 ? 13.261 -4.844 3.579 1.00 51.59 88 ALA A C 1
ATOM 698 O O . ALA A 1 88 ? 12.196 -4.858 2.963 1.00 51.59 88 ALA A O 1
ATOM 699 N N . GLU A 1 89 ? 14.418 -4.556 2.985 1.00 52.38 89 GLU A N 1
ATOM 700 C CA . GLU A 1 89 ? 14.589 -4.274 1.556 1.00 52.38 89 GLU A CA 1
ATOM 701 C C . GLU A 1 89 ? 14.350 -5.533 0.711 1.00 52.38 89 GLU A C 1
ATOM 703 O O . GLU A 1 89 ? 13.736 -5.453 -0.351 1.00 52.38 89 GLU A O 1
ATOM 708 N N . GLN A 1 90 ? 14.735 -6.716 1.199 1.00 57.25 90 GLN A N 1
ATOM 709 C CA . GLN A 1 90 ? 14.464 -7.984 0.513 1.00 57.25 90 GLN A CA 1
ATOM 710 C C . GLN A 1 90 ? 12.956 -8.296 0.452 1.00 57.25 90 GLN A C 1
ATOM 712 O O . GLN A 1 90 ? 12.440 -8.696 -0.592 1.00 57.25 90 GLN A O 1
ATOM 717 N N . TYR A 1 91 ? 12.211 -8.037 1.534 1.00 54.41 91 TYR A N 1
ATOM 718 C CA . TYR A 1 91 ? 10.749 -8.183 1.552 1.00 54.41 91 TYR A CA 1
ATOM 719 C C . TYR A 1 91 ? 10.037 -7.114 0.711 1.00 54.41 91 TYR A C 1
ATOM 721 O O . TYR A 1 91 ? 9.039 -7.409 0.050 1.00 54.41 91 TYR A O 1
ATOM 729 N N . GLN A 1 92 ? 10.566 -5.886 0.690 1.00 60.69 92 GLN A N 1
ATOM 730 C CA . GLN A 1 92 ? 10.105 -4.815 -0.198 1.00 60.69 92 GLN A CA 1
ATOM 731 C C . GLN A 1 92 ? 10.399 -5.089 -1.676 1.00 60.69 92 GLN A C 1
ATOM 733 O O . GLN A 1 92 ? 9.822 -4.421 -2.523 1.00 60.69 92 GLN A O 1
ATOM 738 N N . ARG A 1 93 ? 11.251 -6.061 -2.012 1.00 65.12 93 ARG A N 1
ATOM 739 C CA . ARG A 1 93 ? 11.541 -6.469 -3.395 1.00 65.12 93 ARG A CA 1
ATOM 740 C C . ARG A 1 93 ? 10.805 -7.731 -3.829 1.00 65.12 93 ARG A C 1
ATOM 742 O O . ARG A 1 93 ? 11.026 -8.198 -4.941 1.00 65.12 93 ARG A O 1
ATOM 749 N N . LYS A 1 94 ? 9.915 -8.281 -2.993 1.00 70.75 94 LYS A N 1
ATOM 750 C CA . LYS A 1 94 ? 9.097 -9.428 -3.403 1.00 70.75 94 LYS A CA 1
ATOM 751 C C . LYS A 1 94 ? 8.292 -9.091 -4.662 1.00 70.75 94 LYS A C 1
ATOM 753 O O . LYS A 1 94 ? 7.759 -7.971 -4.729 1.00 70.75 94 LYS A O 1
ATOM 758 N N . PRO A 1 95 ? 8.189 -10.038 -5.609 1.00 76.50 95 PRO A N 1
ATOM 759 C CA . PRO A 1 95 ? 7.373 -9.850 -6.791 1.00 76.50 95 PRO A CA 1
ATOM 760 C C . PRO A 1 95 ? 5.914 -9.631 -6.383 1.00 76.50 95 PRO A C 1
ATOM 762 O O . PRO A 1 95 ? 5.431 -10.234 -5.421 1.00 76.50 95 PRO A O 1
ATOM 765 N N . LEU A 1 96 ? 5.252 -8.713 -7.073 1.00 80.19 96 LEU A N 1
ATOM 766 C CA . LEU A 1 96 ? 3.857 -8.341 -6.868 1.00 80.19 96 LEU A CA 1
ATOM 767 C C . LEU A 1 96 ? 2.999 -9.003 -7.947 1.00 80.19 96 LEU A C 1
ATOM 769 O O . LEU A 1 96 ? 3.458 -9.171 -9.073 1.00 80.19 96 LEU A O 1
ATOM 773 N N . SER A 1 97 ? 1.751 -9.355 -7.627 1.00 81.06 97 SER A N 1
ATOM 774 C CA . SER A 1 97 ? 0.808 -9.849 -8.645 1.00 81.06 97 SER A CA 1
ATOM 775 C C . SER A 1 97 ? 0.198 -8.725 -9.490 1.00 81.06 97 SER A C 1
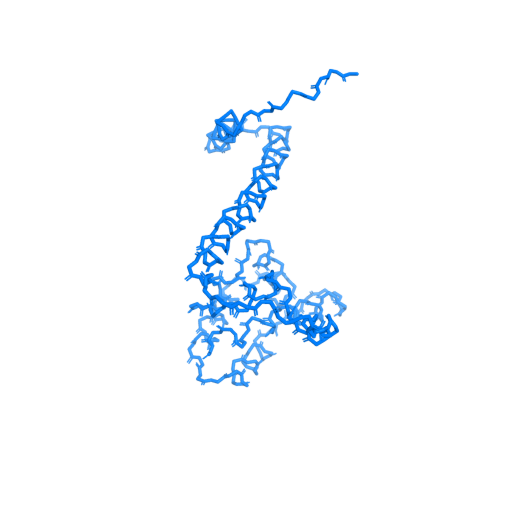ATOM 777 O O . SER A 1 97 ? -0.276 -8.978 -10.591 1.00 81.06 97 SER A O 1
ATOM 779 N N . SER A 1 98 ? 0.212 -7.497 -8.968 1.00 84.88 98 SER A N 1
ATOM 780 C CA . SER A 1 98 ? -0.183 -6.257 -9.643 1.00 84.88 98 SER A CA 1
ATOM 781 C C . SER A 1 98 ? 0.511 -5.072 -8.980 1.00 84.88 98 SER A C 1
ATOM 783 O O . SER A 1 98 ? 0.834 -5.120 -7.786 1.00 84.88 98 SER A O 1
ATOM 785 N N . VAL A 1 99 ? 0.690 -3.966 -9.703 1.00 83.00 99 VAL A N 1
ATOM 786 C CA . VAL A 1 99 ? 1.232 -2.736 -9.104 1.00 83.00 99 VAL A CA 1
ATOM 787 C C . VAL A 1 99 ? 0.293 -2.230 -8.006 1.00 83.00 99 VAL A C 1
ATOM 789 O O . VAL A 1 99 ? 0.755 -1.734 -6.977 1.00 83.00 99 VAL A O 1
ATOM 792 N N . GLY A 1 100 ? -1.019 -2.430 -8.183 1.00 82.25 100 GLY A N 1
ATOM 793 C CA . GLY A 1 100 ? -2.056 -2.067 -7.218 1.00 82.25 100 GLY A CA 1
ATOM 794 C C . GLY A 1 100 ? -1.993 -2.832 -5.891 1.00 82.25 100 GLY A C 1
ATOM 795 O O . GLY A 1 100 ? -2.237 -2.233 -4.845 1.00 82.25 100 GLY A O 1
ATOM 796 N N . GLU A 1 101 ? -1.626 -4.118 -5.896 1.00 80.88 101 GLU A N 1
ATOM 797 C CA . GLU A 1 101 ? -1.458 -4.922 -4.670 1.00 80.88 101 GLU A CA 1
ATOM 798 C C . GLU A 1 101 ? -0.381 -4.335 -3.743 1.00 80.88 101 GLU A C 1
ATOM 800 O O . GLU A 1 101 ? -0.495 -4.390 -2.518 1.00 80.88 101 GLU A O 1
ATOM 805 N N . GLY A 1 102 ? 0.651 -3.719 -4.325 1.00 73.19 102 GLY A N 1
ATOM 806 C CA . GLY A 1 102 ? 1.748 -3.094 -3.591 1.00 73.19 102 GLY A CA 1
ATOM 807 C C . GLY A 1 102 ? 1.428 -1.725 -2.981 1.00 73.19 102 GLY A C 1
ATOM 808 O O . GLY A 1 102 ? 2.349 -1.080 -2.466 1.00 73.19 102 GLY A O 1
ATOM 809 N N . LEU A 1 103 ? 0.178 -1.252 -3.067 1.00 84.69 103 LEU A N 1
ATOM 810 C CA . LEU A 1 103 ? -0.234 0.076 -2.612 1.00 84.69 103 LEU A CA 1
ATOM 811 C C . LEU A 1 103 ? -1.047 0.026 -1.322 1.00 84.69 103 LEU A C 1
ATOM 813 O O . LEU A 1 103 ? -2.104 -0.599 -1.233 1.00 84.69 103 LEU A O 1
ATOM 817 N N . THR A 1 104 ? -0.610 0.795 -0.329 1.00 86.50 104 THR A N 1
ATOM 818 C CA . THR A 1 104 ? -1.453 1.108 0.827 1.00 86.50 104 THR A CA 1
ATOM 819 C C . THR A 1 104 ? -2.588 2.058 0.433 1.00 86.50 104 THR A C 1
ATOM 821 O O . THR A 1 104 ? -2.497 2.809 -0.540 1.00 86.50 104 THR A O 1
ATOM 824 N N . ILE A 1 105 ? -3.658 2.096 1.237 1.00 85.88 105 ILE A N 1
ATOM 825 C CA . ILE A 1 105 ? -4.778 3.038 1.040 1.00 85.88 105 ILE A CA 1
ATOM 826 C C . ILE A 1 105 ? -4.276 4.490 1.002 1.00 85.88 105 ILE A C 1
ATOM 828 O O . ILE A 1 105 ? -4.753 5.293 0.199 1.00 85.88 105 ILE A O 1
ATOM 832 N N . LEU A 1 106 ? -3.294 4.818 1.847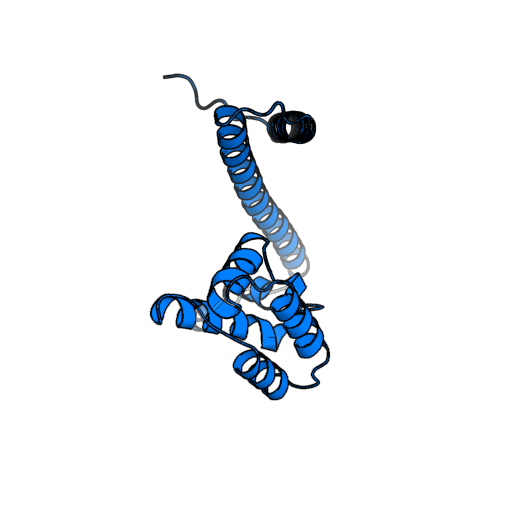 1.00 84.31 106 LEU A N 1
ATOM 833 C CA . LEU A 1 106 ? -2.701 6.150 1.899 1.00 84.31 106 LEU A CA 1
ATOM 834 C C . LEU A 1 106 ? -1.944 6.477 0.611 1.00 84.31 106 LEU A C 1
ATOM 836 O O . LEU A 1 106 ? -2.122 7.559 0.062 1.00 84.31 106 LEU A O 1
ATOM 840 N N . GLU A 1 107 ? -1.128 5.549 0.115 1.00 89.06 107 GLU A N 1
ATOM 841 C CA . GLU A 1 107 ? -0.384 5.729 -1.135 1.00 89.06 107 GLU A CA 1
ATOM 842 C C . GLU A 1 107 ? -1.320 5.858 -2.325 1.00 89.06 107 GLU A C 1
ATOM 844 O O . GLU A 1 107 ? -1.152 6.761 -3.137 1.00 89.06 107 GLU A O 1
ATOM 849 N N . ARG A 1 108 ? -2.362 5.029 -2.384 1.00 92.44 108 ARG A N 1
ATOM 850 C CA . ARG A 1 108 ? -3.396 5.124 -3.413 1.00 92.44 108 ARG A CA 1
ATOM 851 C C . ARG A 1 108 ? -4.066 6.500 -3.406 1.00 92.44 108 ARG A C 1
ATOM 853 O O . ARG A 1 108 ? -4.172 7.126 -4.459 1.00 92.44 108 ARG A O 1
ATOM 860 N N . ALA A 1 109 ? -4.483 6.994 -2.240 1.00 89.69 109 ALA A N 1
ATOM 861 C CA . ALA A 1 109 ? -5.074 8.327 -2.119 1.00 89.69 109 ALA A CA 1
ATOM 862 C C . ALA A 1 109 ? -4.078 9.429 -2.521 1.00 89.69 109 ALA A C 1
ATOM 864 O O . ALA A 1 109 ? -4.437 10.367 -3.234 1.00 89.69 109 ALA A O 1
ATOM 865 N N . ASN A 1 110 ? -2.816 9.288 -2.111 1.00 89.94 110 ASN A N 1
ATOM 866 C CA . ASN A 1 110 ? -1.754 10.233 -2.425 1.00 89.94 110 ASN A CA 1
ATOM 867 C C . ASN A 1 110 ? -1.477 10.301 -3.935 1.00 89.94 110 ASN A C 1
ATOM 869 O O . ASN A 1 110 ? -1.512 11.378 -4.522 1.00 89.94 110 ASN A O 1
ATOM 873 N N . PHE A 1 111 ? -1.275 9.155 -4.587 1.00 92.88 111 PHE A N 1
ATOM 874 C CA . PHE A 1 111 ? -1.020 9.081 -6.024 1.00 92.88 111 PHE A CA 1
ATOM 875 C C . PHE A 1 111 ? -2.213 9.558 -6.840 1.00 92.88 111 PHE A C 1
ATOM 877 O O . PHE A 1 111 ? -2.033 10.331 -7.776 1.00 92.88 111 PHE A O 1
ATOM 884 N N . THR A 1 112 ? -3.432 9.180 -6.458 1.00 92.12 112 THR A N 1
ATOM 885 C CA . THR A 1 112 ? -4.637 9.639 -7.161 1.00 92.12 112 THR A CA 1
ATOM 886 C C . THR A 1 112 ? -4.766 11.163 -7.084 1.00 92.12 112 THR A C 1
ATOM 888 O O . THR A 1 112 ? -5.020 11.817 -8.095 1.00 92.12 112 THR A O 1
ATOM 891 N N . SER A 1 113 ? -4.508 11.754 -5.914 1.00 91.50 113 SER A N 1
ATOM 892 C CA . SER A 1 113 ? -4.540 13.207 -5.724 1.00 91.50 113 SER A CA 1
ATOM 893 C C . SER A 1 113 ? -3.423 13.926 -6.493 1.00 91.50 113 SER A C 1
ATOM 895 O O . SER A 1 113 ? -3.698 14.822 -7.294 1.00 91.50 113 SER A O 1
ATOM 897 N N . ILE A 1 114 ? -2.168 13.505 -6.305 1.00 92.19 114 ILE A N 1
ATOM 898 C CA . ILE A 1 114 ? -0.990 14.202 -6.840 1.00 92.19 114 ILE A CA 1
ATOM 899 C C . ILE A 1 114 ? -0.793 13.928 -8.328 1.00 92.19 114 ILE A C 1
ATOM 901 O O . ILE A 1 114 ? -0.561 14.863 -9.083 1.00 92.19 114 ILE A O 1
ATOM 905 N N . LEU A 1 115 ? -0.874 12.674 -8.771 1.00 93.12 115 LEU A N 1
ATOM 906 C CA . LEU A 1 115 ? -0.505 12.274 -10.133 1.00 93.12 115 LEU A CA 1
ATOM 907 C C . LEU A 1 115 ? -1.693 12.231 -11.094 1.00 93.12 115 LEU A C 1
ATOM 909 O O . LEU A 1 115 ? -1.488 12.317 -12.300 1.00 93.12 115 LEU A O 1
ATOM 913 N N . PHE A 1 116 ? -2.920 12.120 -10.581 1.00 94.69 116 PHE A N 1
ATOM 914 C CA . PHE A 1 116 ? -4.129 11.972 -11.400 1.00 94.69 116 PHE A CA 1
ATOM 915 C C . PHE A 1 116 ? -5.184 13.044 -11.121 1.00 94.69 116 PHE A C 1
ATOM 917 O O . PHE A 1 116 ? -6.295 12.954 -11.633 1.00 94.69 116 PHE A O 1
ATOM 924 N N . SER A 1 117 ? -4.850 14.093 -10.361 1.00 90.81 117 SER A N 1
ATOM 925 C CA . SER A 1 117 ? -5.764 15.210 -10.071 1.00 90.81 117 SER A CA 1
ATOM 926 C C . SER A 1 117 ? -7.099 14.769 -9.443 1.00 90.81 117 SER A C 1
ATOM 928 O O . SER A 1 117 ? -8.143 15.357 -9.719 1.00 90.81 117 SER A O 1
ATOM 930 N N . ASN A 1 118 ? -7.065 13.747 -8.583 1.00 89.69 118 ASN A N 1
ATOM 931 C CA . ASN A 1 118 ? -8.226 13.086 -7.971 1.00 89.69 118 ASN A CA 1
ATOM 932 C C . ASN A 1 118 ? -9.134 12.306 -8.949 1.00 89.69 118 ASN A C 1
ATOM 934 O O . ASN A 1 118 ? -10.286 12.027 -8.623 1.00 89.69 118 ASN A O 1
ATOM 938 N N . ASP A 1 119 ? -8.640 11.933 -10.133 1.00 91.94 119 ASP A N 1
ATOM 939 C CA . ASP A 1 119 ? -9.367 11.069 -11.070 1.00 91.94 119 ASP A CA 1
ATOM 940 C C . ASP A 1 119 ? -9.088 9.580 -10.785 1.00 91.94 119 ASP A C 1
ATOM 942 O O . ASP A 1 119 ? -8.146 8.981 -11.313 1.00 91.94 119 ASP A O 1
ATOM 946 N N . ASP A 1 120 ? -9.932 8.976 -9.942 1.00 91.81 120 ASP A N 1
ATOM 947 C CA . ASP A 1 120 ? -9.875 7.546 -9.611 1.00 91.81 120 ASP A CA 1
ATOM 948 C C . ASP A 1 120 ? -10.016 6.646 -10.848 1.00 91.81 120 ASP A C 1
ATOM 950 O O . ASP A 1 120 ? -9.388 5.590 -10.924 1.00 91.81 120 ASP A O 1
ATOM 954 N N . ALA A 1 121 ? -10.851 7.018 -11.822 1.00 93.38 121 ALA A N 1
ATOM 955 C CA . ALA A 1 121 ? -11.104 6.175 -12.988 1.00 93.38 121 ALA A CA 1
ATOM 956 C C . ALA A 1 121 ? -9.852 6.073 -13.865 1.00 93.38 121 ALA A C 1
ATOM 958 O O . ALA A 1 121 ? -9.474 4.976 -14.278 1.00 93.38 121 ALA A O 1
ATOM 959 N N . ARG A 1 122 ? -9.171 7.204 -14.086 1.00 92.56 122 ARG A N 1
ATOM 960 C CA . ARG A 1 122 ? -7.874 7.231 -14.773 1.00 92.56 122 ARG A CA 1
ATOM 961 C C . ARG A 1 122 ? -6.801 6.467 -14.016 1.00 92.56 122 ARG A C 1
ATOM 963 O O . ARG A 1 122 ? -6.042 5.740 -14.648 1.00 92.56 122 ARG A O 1
ATOM 970 N N . PHE A 1 123 ? -6.748 6.613 -12.694 1.00 93.62 123 PHE A N 1
ATOM 971 C CA . PHE A 1 123 ? -5.775 5.897 -11.875 1.00 93.62 123 PHE A CA 1
ATOM 972 C C . PHE A 1 123 ? -5.951 4.374 -11.976 1.00 93.62 123 PHE A C 1
ATOM 974 O O . PHE A 1 123 ? -4.989 3.672 -12.266 1.00 93.62 123 PHE A O 1
ATOM 981 N N . ASN A 1 124 ? -7.174 3.858 -11.797 1.00 92.38 124 ASN A N 1
ATOM 982 C CA . ASN A 1 124 ? -7.413 2.412 -11.888 1.00 92.38 124 ASN A CA 1
ATOM 983 C C . ASN A 1 124 ? -7.175 1.891 -13.317 1.00 92.38 124 ASN A C 1
ATOM 985 O O . ASN A 1 124 ? -6.541 0.858 -13.475 1.00 92.38 124 ASN A O 1
ATOM 989 N N . ASN A 1 125 ? -7.586 2.633 -14.355 1.00 94.31 125 ASN A N 1
ATOM 990 C CA . ASN A 1 125 ? -7.302 2.231 -15.735 1.00 94.31 125 ASN A CA 1
ATOM 991 C C . ASN A 1 125 ? -5.796 2.198 -16.040 1.00 94.31 125 ASN A C 1
ATOM 993 O O . ASN A 1 125 ? -5.341 1.326 -16.770 1.00 94.31 125 ASN A O 1
ATOM 997 N N . MET A 1 126 ? -5.019 3.132 -15.484 1.00 94.38 126 MET A N 1
ATOM 998 C CA . MET A 1 126 ? -3.561 3.097 -15.583 1.00 94.38 126 MET A CA 1
ATOM 999 C C . MET A 1 126 ? -2.988 1.837 -14.928 1.00 94.38 126 MET A C 1
ATOM 1001 O O . MET A 1 126 ? -2.135 1.213 -15.549 1.00 94.38 126 MET A O 1
ATOM 1005 N N . LEU A 1 127 ? -3.462 1.447 -13.737 1.00 92.81 127 LEU A N 1
ATOM 1006 C CA . LEU A 1 127 ? -3.002 0.220 -13.074 1.00 92.81 127 LEU A CA 1
ATOM 1007 C C . LEU A 1 127 ? -3.252 -1.012 -13.947 1.00 92.81 127 LEU A C 1
ATOM 1009 O O . LEU A 1 127 ? -2.307 -1.744 -14.217 1.00 92.81 127 LEU A O 1
ATOM 1013 N N . ASP A 1 128 ? -4.476 -1.166 -14.462 1.00 92.50 128 ASP A N 1
ATOM 1014 C CA . ASP A 1 128 ? -4.835 -2.287 -15.339 1.00 92.50 128 ASP A CA 1
ATOM 1015 C C . ASP A 1 128 ? -3.918 -2.339 -16.579 1.00 92.50 128 ASP A C 1
ATOM 1017 O O . ASP A 1 128 ? -3.363 -3.380 -16.920 1.00 92.50 128 ASP A O 1
ATOM 1021 N N . ASN A 1 129 ? -3.689 -1.191 -17.227 1.00 91.94 129 ASN A N 1
ATOM 1022 C CA . ASN A 1 129 ? -2.839 -1.118 -18.418 1.00 91.94 129 ASN A CA 1
ATOM 1023 C C . ASN A 1 129 ? -1.353 -1.400 -18.118 1.00 91.94 129 ASN A C 1
ATOM 1025 O O . ASN A 1 129 ? -0.640 -1.905 -18.984 1.00 91.94 129 ASN A O 1
ATOM 1029 N N . VAL A 1 130 ? -0.866 -1.017 -16.932 1.00 90.94 130 VAL A N 1
ATOM 1030 C CA . VAL A 1 130 ? 0.510 -1.291 -16.487 1.00 90.94 130 VAL A CA 1
ATOM 1031 C C . VAL A 1 130 ? 0.692 -2.777 -16.188 1.00 90.94 130 VAL A C 1
ATOM 1033 O O . VAL A 1 130 ? 1.719 -3.336 -16.568 1.00 90.94 130 VAL A O 1
ATOM 1036 N N . ASP A 1 131 ? -0.298 -3.415 -15.563 1.00 88.06 131 ASP A N 1
ATOM 1037 C CA . ASP A 1 131 ? -0.273 -4.847 -15.252 1.00 88.06 131 ASP A CA 1
ATOM 1038 C C . ASP A 1 131 ? -0.346 -5.721 -16.526 1.00 88.06 131 ASP A C 1
ATOM 1040 O O . ASP A 1 131 ? 0.208 -6.818 -16.552 1.00 88.06 131 ASP A O 1
ATOM 1044 N N . ASP A 1 132 ? -0.956 -5.218 -17.607 1.00 89.69 132 ASP A N 1
ATOM 1045 C CA . ASP A 1 132 ? -1.047 -5.890 -18.917 1.00 89.69 132 ASP A CA 1
ATOM 1046 C C . ASP A 1 132 ? 0.214 -5.737 -19.804 1.00 89.69 132 ASP A C 1
ATOM 1048 O O . ASP A 1 132 ? 0.299 -6.320 -20.894 1.00 89.69 132 ASP A O 1
ATOM 1052 N N . CYS A 1 133 ? 1.198 -4.933 -19.389 1.00 91.12 133 CYS A N 1
ATOM 1053 C CA . CYS A 1 133 ? 2.437 -4.729 -20.148 1.00 91.12 133 CYS A CA 1
ATOM 1054 C C . CYS A 1 133 ? 3.330 -5.985 -20.138 1.00 91.12 133 CYS A C 1
ATOM 1056 O O . CYS A 1 133 ? 3.209 -6.851 -19.279 1.00 91.12 133 CYS A O 1
ATOM 1058 N N . ASN A 1 134 ? 4.280 -6.081 -21.082 1.00 86.75 134 ASN A N 1
ATOM 1059 C CA . ASN A 1 134 ? 5.209 -7.228 -21.171 1.00 86.75 134 ASN A CA 1
ATOM 1060 C C . ASN A 1 134 ? 6.654 -6.880 -20.779 1.00 86.75 134 ASN A C 1
ATOM 1062 O O . ASN A 1 134 ? 7.535 -7.740 -20.806 1.00 86.75 134 ASN A O 1
ATOM 1066 N N . SER A 1 135 ? 6.929 -5.610 -20.473 1.00 90.88 135 SER A N 1
ATOM 1067 C CA . SER A 1 135 ? 8.254 -5.156 -20.060 1.00 90.88 135 SER A CA 1
ATOM 1068 C C . SER A 1 135 ? 8.190 -3.947 -19.132 1.00 90.88 135 SER A C 1
ATOM 1070 O O . SER A 1 135 ? 7.295 -3.106 -19.239 1.00 90.88 135 SER A O 1
ATOM 1072 N N . VAL A 1 136 ? 9.212 -3.825 -18.281 1.00 89.94 136 VAL A N 1
ATOM 1073 C CA . VAL A 1 136 ? 9.391 -2.699 -17.352 1.00 89.94 136 VAL A CA 1
ATOM 1074 C C . VAL A 1 136 ? 9.425 -1.355 -18.088 1.00 89.94 136 VAL A C 1
ATOM 1076 O O . VAL A 1 136 ? 8.814 -0.387 -17.635 1.00 89.94 136 VAL A O 1
ATOM 1079 N N . ASP A 1 137 ? 10.103 -1.286 -19.236 1.00 90.81 137 ASP A N 1
ATOM 1080 C CA . ASP A 1 137 ? 10.229 -0.054 -20.025 1.00 90.81 137 ASP A CA 1
ATOM 1081 C C . ASP A 1 137 ? 8.882 0.398 -20.604 1.00 90.81 137 ASP A C 1
ATOM 1083 O O . ASP A 1 137 ? 8.558 1.588 -20.578 1.00 90.81 137 ASP A O 1
ATOM 1087 N N . GLU A 1 138 ? 8.082 -0.547 -21.104 1.00 91.94 138 GLU A N 1
ATOM 1088 C CA . GLU A 1 138 ? 6.742 -0.280 -21.633 1.00 91.94 138 GLU A CA 1
ATOM 1089 C C . GLU A 1 138 ? 5.810 0.233 -20.531 1.00 91.94 138 GLU A C 1
ATOM 1091 O O . GLU A 1 138 ? 5.206 1.295 -20.688 1.00 91.94 138 GLU A O 1
ATOM 1096 N N . ALA A 1 139 ? 5.785 -0.453 -19.386 1.00 91.75 139 ALA A N 1
ATOM 1097 C CA . ALA A 1 139 ? 4.993 -0.064 -18.225 1.00 91.75 139 ALA A CA 1
ATOM 1098 C C . ALA A 1 139 ? 5.389 1.316 -17.676 1.00 91.75 139 ALA A C 1
ATOM 1100 O O . ALA A 1 139 ? 4.530 2.157 -17.404 1.00 91.75 139 ALA A O 1
ATOM 1101 N N . THR A 1 140 ? 6.692 1.593 -17.568 1.00 92.75 140 THR A N 1
ATOM 1102 C CA . THR A 1 140 ? 7.200 2.888 -17.083 1.00 92.75 140 THR A CA 1
ATOM 1103 C C . THR A 1 140 ? 6.827 4.020 -18.036 1.00 92.75 140 THR A C 1
ATOM 1105 O O . THR A 1 140 ? 6.427 5.106 -17.607 1.00 92.75 140 THR A O 1
ATOM 1108 N N . LYS A 1 141 ? 6.923 3.777 -19.347 1.00 93.50 141 LYS A N 1
ATOM 1109 C CA . LYS A 1 141 ? 6.518 4.751 -20.360 1.00 93.50 141 LYS A CA 1
ATOM 1110 C C . LYS A 1 141 ? 5.013 5.018 -20.303 1.00 93.50 141 LYS A C 1
ATOM 1112 O O . LYS A 1 141 ? 4.620 6.183 -20.285 1.00 93.50 141 LYS A O 1
ATOM 1117 N N . LEU A 1 142 ? 4.196 3.967 -20.222 1.00 93.50 142 LEU A N 1
ATOM 1118 C CA . LEU A 1 142 ? 2.740 4.077 -20.124 1.00 93.50 142 LEU A CA 1
ATOM 1119 C C . LEU A 1 142 ? 2.331 4.872 -18.883 1.00 93.50 142 LEU A C 1
ATOM 1121 O O . LEU A 1 142 ? 1.536 5.809 -18.981 1.00 93.50 142 LEU A O 1
ATOM 1125 N N . PHE A 1 143 ? 2.933 4.563 -17.733 1.00 94.69 143 PHE A N 1
ATOM 1126 C CA . PHE A 1 143 ? 2.728 5.313 -16.500 1.00 94.69 143 PHE A CA 1
ATOM 1127 C C . PHE A 1 143 ? 3.015 6.809 -16.704 1.00 94.69 143 PHE A C 1
ATOM 1129 O O . PHE A 1 143 ? 2.131 7.635 -16.472 1.00 94.69 143 PHE A O 1
ATOM 1136 N N . ARG A 1 144 ? 4.192 7.174 -17.231 1.00 93.69 144 ARG A N 1
ATOM 1137 C CA . ARG A 1 144 ? 4.562 8.582 -17.475 1.00 93.69 144 ARG A CA 1
ATOM 1138 C C . ARG A 1 144 ? 3.674 9.304 -18.489 1.00 93.69 144 ARG A C 1
ATOM 1140 O O . ARG A 1 144 ? 3.523 10.518 -18.395 1.00 93.69 144 ARG A O 1
ATOM 1147 N N . GLU A 1 145 ? 3.100 8.597 -19.455 1.00 93.62 145 GLU A N 1
ATOM 1148 C CA . GLU A 1 145 ? 2.157 9.178 -20.422 1.00 93.62 145 GLU A CA 1
ATOM 1149 C C . GLU A 1 145 ? 0.748 9.362 -19.830 1.00 93.62 145 GLU A C 1
ATOM 1151 O O . GLU A 1 145 ? -0.011 10.220 -20.285 1.00 93.62 145 GLU A O 1
ATOM 1156 N N . SER A 1 146 ? 0.402 8.581 -18.804 1.00 90.94 146 SER A N 1
ATOM 1157 C CA . SER A 1 146 ? -0.921 8.589 -18.169 1.00 90.94 146 SER A CA 1
ATOM 1158 C C . SER A 1 146 ? -1.091 9.636 -17.060 1.00 90.94 146 SER A C 1
ATOM 1160 O O . SER A 1 146 ? -2.225 10.024 -16.757 1.00 90.94 146 SER A O 1
ATOM 1162 N N . ILE A 1 147 ? 0.011 10.105 -16.459 1.00 92.88 147 ILE A N 1
ATOM 1163 C CA . ILE A 1 147 ? -0.043 11.065 -15.352 1.00 92.88 147 ILE A CA 1
ATOM 1164 C C . ILE A 1 147 ? -0.553 12.436 -15.814 1.00 92.88 147 ILE A C 1
ATOM 1166 O O . ILE A 1 147 ? -0.201 12.961 -16.868 1.00 92.88 147 ILE A O 1
ATOM 1170 N N . ASN A 1 148 ? -1.373 13.047 -14.968 1.00 91.38 148 ASN A N 1
ATOM 1171 C CA . ASN A 1 148 ? -1.824 14.426 -15.078 1.00 91.38 148 ASN A CA 1
ATOM 1172 C C . ASN A 1 148 ? -1.611 15.112 -13.720 1.00 91.38 148 ASN A C 1
ATOM 1174 O O . ASN A 1 148 ? -2.565 15.250 -12.937 1.00 91.38 148 ASN A O 1
ATOM 1178 N N . PRO A 1 149 ? -0.351 15.454 -13.401 1.00 89.69 149 PRO A N 1
ATOM 1179 C CA . PRO A 1 149 ? 0.018 15.848 -12.059 1.00 89.69 149 PRO A CA 1
ATOM 1180 C C . PRO A 1 149 ? -0.596 17.190 -11.660 1.00 89.69 149 PRO A C 1
ATOM 1182 O O . PRO A 1 149 ? -0.729 18.112 -12.466 1.00 89.69 149 PRO A O 1
ATOM 1185 N N . SER A 1 150 ? -0.926 17.308 -10.379 1.00 81.62 150 SER A N 1
ATOM 1186 C CA . SER A 1 150 ? -1.401 18.531 -9.750 1.00 81.62 150 SER A CA 1
ATOM 1187 C C . SER A 1 150 ? -0.621 18.791 -8.464 1.00 81.62 150 SER A C 1
ATOM 1189 O O . SER A 1 150 ? -0.317 17.870 -7.709 1.00 81.62 150 SER A O 1
ATOM 1191 N N . GLY A 1 151 ? -0.278 20.055 -8.210 1.00 81.06 151 GLY A N 1
ATOM 1192 C CA . GLY A 1 151 ? 0.456 20.454 -7.009 1.00 81.06 151 GLY A CA 1
ATOM 1193 C C . GLY A 1 151 ? 1.874 20.943 -7.291 1.00 81.06 151 GLY A C 1
ATOM 1194 O O . GLY A 1 151 ? 2.144 21.540 -8.333 1.00 81.06 151 GLY A O 1
ATOM 1195 N N . ARG A 1 152 ? 2.764 20.778 -6.307 1.00 83.69 152 ARG A N 1
ATOM 1196 C CA . ARG A 1 152 ? 4.151 21.258 -6.375 1.00 83.69 152 ARG A CA 1
ATOM 1197 C C . ARG A 1 152 ? 5.026 20.231 -7.082 1.00 83.69 152 ARG A C 1
ATOM 1199 O O . ARG A 1 152 ? 4.893 19.040 -6.833 1.00 83.69 152 ARG A O 1
ATOM 1206 N N . ASN A 1 153 ? 5.973 20.709 -7.886 1.00 87.12 153 ASN A N 1
ATOM 1207 C CA . ASN A 1 153 ? 6.882 19.844 -8.643 1.00 87.12 153 ASN A CA 1
ATOM 1208 C C . ASN A 1 153 ? 7.654 18.861 -7.745 1.00 87.12 153 ASN A C 1
ATOM 1210 O O . ASN A 1 153 ? 7.790 17.703 -8.105 1.00 87.12 153 ASN A O 1
ATOM 1214 N N . GLU A 1 154 ? 8.090 19.291 -6.556 1.00 86.19 154 GLU A N 1
ATOM 1215 C CA . GLU A 1 154 ? 8.812 18.428 -5.606 1.00 86.19 154 GLU A CA 1
ATOM 1216 C C . GLU A 1 154 ? 7.965 17.233 -5.140 1.00 86.19 154 GLU A C 1
ATOM 1218 O O . GLU A 1 154 ? 8.444 16.100 -5.118 1.00 86.19 154 GLU A O 1
ATOM 1223 N N . ASP A 1 155 ? 6.691 17.473 -4.818 1.00 82.38 155 ASP A N 1
ATOM 1224 C CA . ASP A 1 155 ? 5.760 16.433 -4.366 1.00 82.38 155 ASP A CA 1
ATOM 1225 C C . ASP A 1 155 ? 5.423 15.464 -5.512 1.00 82.38 155 ASP A C 1
ATOM 1227 O O . ASP A 1 155 ? 5.329 14.252 -5.310 1.00 82.38 155 ASP A O 1
ATOM 1231 N N . VAL A 1 156 ? 5.292 15.998 -6.731 1.00 88.31 156 VAL A N 1
ATOM 1232 C CA . VAL A 1 156 ? 5.075 15.220 -7.957 1.00 88.31 156 VAL A CA 1
ATOM 1233 C C . VAL A 1 156 ? 6.276 14.320 -8.244 1.00 88.31 156 VAL A C 1
ATOM 1235 O O . VAL A 1 156 ? 6.096 13.125 -8.463 1.00 88.31 156 VAL A O 1
ATOM 1238 N N . ASP A 1 157 ? 7.496 14.852 -8.182 1.00 90.44 157 ASP A N 1
ATOM 1239 C CA . ASP A 1 157 ? 8.720 14.090 -8.445 1.00 90.44 157 ASP A CA 1
ATOM 1240 C C . ASP A 1 157 ? 8.918 12.956 -7.428 1.00 90.44 157 ASP A C 1
ATOM 1242 O O . ASP A 1 157 ? 9.323 11.850 -7.795 1.00 90.44 157 ASP A O 1
ATOM 1246 N N . LEU A 1 158 ? 8.613 13.204 -6.149 1.00 88.75 158 LEU A N 1
ATOM 1247 C CA . LEU A 1 158 ? 8.655 12.177 -5.105 1.00 88.75 158 LEU A CA 1
ATOM 1248 C C . LEU A 1 158 ? 7.601 11.089 -5.334 1.00 88.75 158 LEU A C 1
ATOM 1250 O O . LEU A 1 158 ? 7.908 9.901 -5.208 1.00 88.75 158 LEU A O 1
ATOM 1254 N N . ALA A 1 159 ? 6.379 11.480 -5.700 1.00 87.69 159 ALA A N 1
ATOM 1255 C CA . ALA A 1 159 ? 5.303 10.543 -5.993 1.00 87.69 159 ALA A CA 1
ATOM 1256 C C . ALA A 1 159 ? 5.620 9.668 -7.219 1.00 87.69 159 ALA A C 1
ATOM 1258 O O . ALA A 1 159 ? 5.405 8.458 -7.166 1.00 87.69 159 ALA A O 1
ATOM 1259 N N . ILE A 1 160 ? 6.188 10.251 -8.281 1.00 92.12 160 ILE A N 1
ATOM 1260 C CA . ILE A 1 160 ? 6.635 9.522 -9.479 1.00 92.12 160 ILE A CA 1
ATOM 1261 C C . ILE A 1 160 ? 7.701 8.494 -9.110 1.00 92.12 160 ILE A C 1
ATOM 1263 O O . ILE A 1 160 ? 7.526 7.315 -9.403 1.00 92.12 160 ILE A O 1
ATOM 1267 N N . LYS A 1 161 ? 8.777 8.914 -8.430 1.00 91.31 161 LYS A N 1
ATOM 1268 C CA . LYS A 1 161 ? 9.871 8.006 -8.047 1.00 91.31 161 LYS A CA 1
ATOM 1269 C C . LYS A 1 161 ? 9.370 6.837 -7.208 1.00 91.31 161 LYS A C 1
ATOM 1271 O O . LYS A 1 161 ? 9.693 5.693 -7.503 1.00 91.31 161 LYS A O 1
ATOM 1276 N N . SER A 1 162 ? 8.538 7.125 -6.206 1.00 88.94 162 SER A N 1
ATOM 1277 C CA . SER A 1 162 ? 7.985 6.081 -5.345 1.00 88.94 162 SER A CA 1
ATOM 1278 C C . SER A 1 162 ? 7.110 5.095 -6.124 1.00 88.94 162 SER A C 1
ATOM 1280 O O . SER A 1 162 ? 7.147 3.894 -5.859 1.00 88.94 162 SER A O 1
ATOM 1282 N N . PHE A 1 163 ? 6.318 5.561 -7.092 1.00 90.94 163 PHE A N 1
ATOM 1283 C CA . PHE A 1 163 ? 5.507 4.667 -7.918 1.00 90.94 163 PHE A CA 1
ATOM 1284 C C . PHE A 1 163 ? 6.375 3.807 -8.852 1.00 90.94 163 PHE A C 1
ATOM 1286 O O . PHE A 1 163 ? 6.175 2.597 -8.934 1.00 90.94 163 PHE A O 1
ATOM 1293 N N . GLU A 1 164 ? 7.374 4.403 -9.508 1.00 91.94 164 GLU A N 1
ATOM 1294 C CA . GLU A 1 164 ? 8.258 3.706 -10.454 1.00 91.94 164 GLU A CA 1
ATOM 1295 C C . GLU A 1 164 ? 9.059 2.571 -9.809 1.00 91.94 164 GLU A C 1
ATOM 1297 O O . GLU A 1 164 ? 9.276 1.551 -10.453 1.00 91.94 164 GLU A O 1
ATOM 1302 N N . GLU A 1 165 ? 9.423 2.674 -8.528 1.00 88.69 165 GLU A N 1
ATOM 1303 C CA . GLU A 1 165 ? 10.094 1.592 -7.784 1.00 88.69 165 GLU A CA 1
ATOM 1304 C C . GLU A 1 165 ? 9.267 0.295 -7.699 1.00 88.69 165 GLU A C 1
ATOM 1306 O O . GLU A 1 165 ? 9.807 -0.779 -7.421 1.00 88.69 165 GLU A O 1
ATOM 1311 N N . ARG A 1 166 ? 7.955 0.368 -7.950 1.00 85.31 166 ARG A N 1
ATOM 1312 C CA . ARG A 1 166 ? 7.044 -0.783 -7.900 1.00 85.31 166 ARG A CA 1
ATOM 1313 C C . ARG A 1 166 ? 6.865 -1.470 -9.247 1.00 85.31 166 ARG A C 1
ATOM 1315 O O . ARG A 1 166 ? 6.598 -2.666 -9.262 1.00 85.31 166 ARG A O 1
ATOM 1322 N N . ILE A 1 167 ? 7.050 -0.751 -10.355 1.00 88.56 167 ILE A N 1
ATOM 1323 C CA . ILE A 1 167 ? 6.849 -1.284 -11.710 1.00 88.56 167 ILE A CA 1
ATOM 1324 C C . ILE A 1 167 ? 7.757 -2.495 -11.990 1.00 88.56 167 ILE A C 1
ATOM 1326 O O . ILE A 1 167 ? 7.246 -3.507 -12.454 1.00 88.56 167 ILE A O 1
ATOM 1330 N N . PRO A 1 168 ? 9.062 -2.497 -11.656 1.00 87.81 168 PRO A N 1
ATOM 1331 C CA . PRO A 1 168 ? 9.916 -3.660 -11.893 1.00 87.81 168 PRO A CA 1
ATOM 1332 C C . PRO A 1 168 ? 9.518 -4.911 -11.106 1.00 87.81 168 PRO A C 1
ATOM 1334 O O . PRO A 1 168 ? 10.041 -5.978 -11.386 1.00 87.81 168 PRO A O 1
ATOM 1337 N N . ARG A 1 169 ? 8.648 -4.791 -10.095 1.00 85.00 169 ARG A N 1
ATOM 1338 C CA . ARG A 1 169 ? 8.284 -5.904 -9.211 1.00 85.00 169 ARG A CA 1
ATOM 1339 C C . ARG A 1 169 ? 7.152 -6.770 -9.762 1.00 85.00 169 ARG A C 1
ATOM 1341 O O . ARG A 1 169 ? 6.896 -7.813 -9.175 1.00 85.00 169 ARG A O 1
ATOM 1348 N N . ILE A 1 170 ? 6.461 -6.344 -10.819 1.00 84.00 170 ILE A N 1
ATOM 1349 C CA . ILE A 1 170 ? 5.402 -7.140 -11.470 1.00 84.00 170 ILE A CA 1
ATOM 1350 C C . ILE A 1 170 ? 5.914 -7.988 -12.650 1.00 84.00 170 ILE A C 1
ATOM 1352 O O . ILE A 1 170 ? 5.150 -8.777 -13.199 1.00 84.00 170 ILE A O 1
ATOM 1356 N N . PHE A 1 171 ? 7.190 -7.841 -13.023 1.00 82.06 171 PHE A N 1
ATOM 1357 C CA . PHE A 1 171 ? 7.857 -8.557 -14.119 1.00 82.06 171 PHE A CA 1
ATOM 1358 C C . PHE A 1 171 ? 8.899 -9.540 -13.580 1.00 82.06 171 PHE A C 1
ATOM 1360 O O . PHE A 1 171 ? 9.080 -10.603 -14.215 1.00 82.06 171 PHE A O 1
#

Foldseek 3Di:
DDDPPPQDLVNLVVLLVVLVVCVVVVNDDPVSVVVNVVSVVVNVVVVVVVVVVVVVVVVVVVVVVDDDDDDDPDDPPVVVVVVPDPVVVVVVLAADQFLVRNDDPVLLCLCCVFFVVVPPVLVVVLRVVLLPDDDLVVNLVSSVVSTDGDDDPVSNVVSSVVSSSSSVRND

Sequence (171 aa):
MDGDKHISLTDLIERLRNGVDAVNSSEASKEELSEMLILSRELHERFAVLRFKAFEASTQEEQVEEEDESVNESQIDLIDAIEEVSLAEQYQRKPLSSVGEGLTILERANFTSILFSNDDARFNNMLDNVDDCNSVDEATKLFRESINPSGRNEDVDLAIKSFEERIPRIF

Radius of gyration: 22.7 Å; chains: 1; bounding box: 63×53×57 Å